Protein AF-A0A7X9KJT6-F1 (afdb_monomer_lite)

Foldseek 3Di:
DDDDQQCLQCCQCPVDVDDDYALLSLLLNQLPRHPPPDHSVSDADDDDPQLRAADDDDDDDDDPPHPCSVVSVVVVVQCLDPVNVVVVCLNRVDQDPHPCGALCNCCVVVSAPPRSSVSGDGPRSVVNHDYDDDDPPVVVVVVVVVVVVVNVPD

Sequence (154 aa):
MKVNIEAYKDIPEGTTTVAQTWSADLIAGAAGYLPEGVTDEVLGFWHPPAGSYVVTNDSMGVLSDAQSPVLAHLYLNFLLDNEVAEKNFSWVGYLPAIAKLDADYVIGAGYVPEHLRNCVPTNDEIAQALYLRPLGATGDAQYETAWAKFTAGG

Structure (mmCIF, N/CA/C/O backbone):
data_AF-A0A7X9KJT6-F1
#
_entry.id   AF-A0A7X9KJT6-F1
#
loop_
_atom_site.group_PDB
_atom_site.id
_atom_site.type_symbol
_atom_site.label_atom_id
_atom_site.label_alt_id
_atom_site.label_comp_id
_atom_site.label_asym_id
_atom_site.label_entity_id
_atom_site.label_seq_id
_atom_site.pdbx_PDB_ins_code
_atom_site.Cartn_x
_atom_site.Cartn_y
_atom_site.Cartn_z
_atom_site.occupancy
_atom_site.B_iso_or_equiv
_atom_site.auth_seq_id
_atom_site.auth_comp_id
_atom_site.auth_asym_id
_atom_site.auth_atom_id
_atom_site.pdbx_PDB_model_num
ATOM 1 N N . MET A 1 1 ? -13.192 20.209 -2.322 1.00 81.69 1 MET A N 1
ATOM 2 C CA . MET A 1 1 ? -12.618 18.869 -2.086 1.00 81.69 1 MET A CA 1
ATOM 3 C C . MET A 1 1 ? -11.133 19.067 -1.847 1.00 81.69 1 MET A C 1
ATOM 5 O O . MET A 1 1 ? -10.520 19.757 -2.651 1.00 81.69 1 MET A O 1
ATOM 9 N N . LYS A 1 2 ? -10.585 18.596 -0.723 1.00 87.44 2 LYS A N 1
ATOM 10 C CA . LYS A 1 2 ? -9.139 18.667 -0.464 1.00 87.44 2 LYS A CA 1
ATOM 11 C C . LYS A 1 2 ? -8.471 17.529 -1.239 1.00 87.44 2 LYS A C 1
ATOM 13 O O . LYS A 1 2 ? -9.009 16.428 -1.248 1.00 87.44 2 LYS A O 1
ATOM 18 N N . VAL A 1 3 ? -7.350 17.809 -1.896 1.00 92.00 3 VAL A N 1
ATOM 19 C CA . VAL A 1 3 ? -6.547 16.808 -2.610 1.00 92.00 3 VAL A CA 1
ATOM 20 C C . VAL A 1 3 ? -5.206 16.716 -1.896 1.00 92.00 3 VAL A C 1
ATOM 22 O O . VAL A 1 3 ? -4.466 17.697 -1.851 1.00 92.00 3 VAL A O 1
ATOM 25 N N . ASN A 1 4 ? -4.934 15.574 -1.277 1.00 92.88 4 ASN A N 1
ATOM 26 C CA . ASN A 1 4 ? -3.687 15.263 -0.585 1.00 92.88 4 ASN A CA 1
ATOM 27 C C . ASN A 1 4 ? -3.517 13.737 -0.486 1.00 92.88 4 ASN A C 1
ATOM 29 O O . ASN A 1 4 ? -4.354 12.988 -0.983 1.00 92.88 4 ASN A O 1
ATOM 33 N N . ILE A 1 5 ? -2.431 13.303 0.152 1.00 93.38 5 ILE A N 1
ATOM 34 C CA . ILE A 1 5 ? -2.071 11.889 0.351 1.00 93.38 5 ILE A CA 1
ATOM 35 C C . ILE A 1 5 ? -2.016 11.514 1.840 1.00 93.38 5 ILE A C 1
ATOM 37 O O . ILE A 1 5 ? -1.364 10.560 2.236 1.00 93.38 5 ILE A O 1
ATOM 41 N N . GLU A 1 6 ? -2.662 12.312 2.687 1.00 95.69 6 GLU A N 1
ATOM 42 C CA . GLU A 1 6 ? -2.498 12.263 4.145 1.00 95.69 6 GLU A CA 1
ATOM 43 C C . GLU A 1 6 ? -3.612 11.459 4.826 1.00 95.69 6 GLU A C 1
ATOM 45 O O . GLU A 1 6 ? -3.848 11.629 6.016 1.00 95.69 6 GLU A O 1
ATOM 50 N N . ALA A 1 7 ? -4.360 10.625 4.095 1.00 95.94 7 ALA A N 1
ATOM 51 C CA . ALA A 1 7 ? -5.533 9.946 4.647 1.00 95.94 7 ALA A CA 1
ATOM 52 C C . ALA A 1 7 ? -5.178 9.010 5.816 1.00 95.94 7 ALA A C 1
ATOM 54 O O . ALA A 1 7 ? -5.955 8.934 6.769 1.00 95.94 7 ALA A O 1
ATOM 55 N N . TYR A 1 8 ? -3.987 8.399 5.792 1.00 95.19 8 TYR A N 1
ATOM 56 C CA . TYR A 1 8 ? -3.440 7.584 6.885 1.00 95.19 8 TYR A CA 1
ATOM 57 C C . TYR A 1 8 ? -3.389 8.296 8.245 1.00 95.19 8 TYR A C 1
ATOM 59 O O . TYR A 1 8 ? -3.396 7.628 9.274 1.00 95.19 8 TYR A O 1
ATOM 67 N N . LYS A 1 9 ? -3.350 9.637 8.266 1.00 95.69 9 LYS A N 1
ATOM 68 C CA . LYS A 1 9 ? -3.389 10.448 9.493 1.00 95.69 9 LYS A CA 1
ATOM 69 C C . LYS A 1 9 ? -4.629 11.335 9.587 1.00 95.69 9 LYS A C 1
ATOM 71 O O . LYS A 1 9 ? -5.238 11.423 10.644 1.00 95.69 9 LYS A O 1
ATOM 76 N N . ASP A 1 10 ? -5.063 11.940 8.480 1.00 97.06 10 ASP A N 1
ATOM 77 C CA . ASP A 1 10 ? -6.170 12.895 8.463 1.00 97.06 10 ASP A CA 1
ATOM 78 C C . ASP A 1 10 ? -7.500 12.197 8.826 1.00 97.06 10 ASP A C 1
ATOM 80 O O . ASP A 1 10 ? -8.345 12.828 9.469 1.00 97.06 10 ASP A O 1
ATOM 84 N N . ILE A 1 11 ? -7.689 10.917 8.451 1.00 97.25 11 ILE A N 1
ATOM 85 C CA . ILE A 1 11 ? -8.865 10.127 8.860 1.00 97.25 11 ILE A CA 1
ATOM 86 C C . ILE A 1 11 ? -8.799 9.761 10.353 1.00 97.25 11 ILE A C 1
ATOM 88 O O . ILE A 1 11 ? -9.727 10.143 11.071 1.00 97.25 11 ILE A O 1
ATOM 92 N N . PRO A 1 12 ? -7.742 9.096 10.867 1.00 97.00 12 PRO A N 1
ATOM 93 C CA . PRO A 1 12 ? -7.645 8.770 12.295 1.00 97.00 12 PRO A CA 1
ATOM 94 C C . PRO A 1 12 ? -7.697 9.977 13.236 1.00 97.00 12 PRO A C 1
ATOM 96 O O . PRO A 1 12 ? -8.335 9.910 14.284 1.00 97.00 12 PRO A O 1
ATOM 99 N N . GLU A 1 13 ? -7.097 11.106 12.852 1.00 96.50 13 GLU A N 1
ATOM 100 C CA . GLU A 1 13 ? -7.135 12.356 13.627 1.00 96.50 13 GLU A CA 1
ATOM 101 C C . GLU A 1 13 ? -8.516 13.043 13.583 1.00 96.50 13 GLU A C 1
ATOM 103 O O . GLU A 1 13 ? -8.742 14.044 14.265 1.00 96.50 13 GLU A O 1
ATOM 108 N N . GLY A 1 14 ? -9.450 12.543 12.765 1.00 95.06 14 GLY A N 1
ATOM 109 C CA . GLY A 1 14 ? -10.805 13.077 12.634 1.00 95.06 14 GLY A CA 1
ATOM 110 C C . GLY A 1 14 ? -10.899 14.378 11.831 1.00 95.06 14 GLY A C 1
ATOM 111 O O . GLY A 1 14 ? -11.942 15.033 11.838 1.00 95.06 14 GLY A O 1
ATOM 112 N N . THR A 1 15 ? -9.838 14.768 11.118 1.00 95.50 15 THR A N 1
ATOM 113 C CA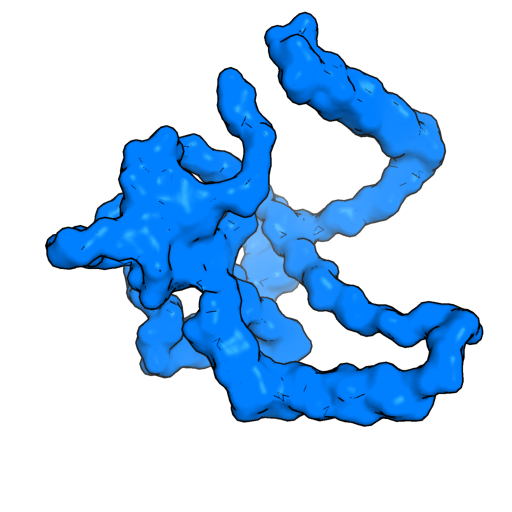 . THR A 1 15 ? -9.849 15.963 10.252 1.00 95.50 15 THR A CA 1
ATOM 114 C C . THR A 1 15 ? -10.472 15.690 8.879 1.00 95.50 15 THR A C 1
ATOM 116 O O . THR A 1 15 ? -10.879 16.627 8.189 1.00 95.50 15 THR A O 1
ATOM 119 N N . THR A 1 16 ? -10.589 14.414 8.496 1.00 96.12 16 THR A N 1
ATOM 120 C CA . THR A 1 16 ? -11.269 13.930 7.289 1.00 96.12 16 THR A CA 1
ATOM 121 C C . THR A 1 16 ? -12.189 12.761 7.637 1.00 96.12 16 THR A C 1
ATOM 123 O O . THR A 1 16 ? -11.756 11.783 8.226 1.00 96.12 16 THR A O 1
ATOM 126 N N . THR A 1 17 ? -13.466 12.825 7.253 1.00 95.44 17 THR A N 1
ATOM 127 C CA . THR A 1 17 ? -14.427 11.735 7.528 1.00 95.44 17 THR A CA 1
ATOM 128 C C . THR A 1 17 ? -14.386 10.624 6.476 1.00 95.44 17 THR A C 1
ATOM 130 O O . THR A 1 17 ? -14.628 9.467 6.795 1.00 95.44 17 THR A O 1
ATOM 133 N N . VAL A 1 18 ? -14.118 10.968 5.212 1.00 96.06 18 VAL A N 1
ATOM 134 C CA . VAL A 1 18 ? -14.077 10.031 4.077 1.00 96.06 18 VAL A CA 1
ATOM 135 C C . VAL A 1 18 ? -13.006 10.498 3.096 1.00 96.06 18 VAL A C 1
ATOM 137 O O . VAL A 1 18 ? -12.970 11.681 2.751 1.00 96.06 18 VAL A O 1
ATOM 140 N N . ALA A 1 19 ? -12.180 9.573 2.608 1.00 96.38 19 ALA A N 1
ATOM 141 C CA . ALA A 1 19 ? -11.232 9.816 1.525 1.00 96.38 19 ALA A CA 1
ATOM 142 C C . ALA A 1 19 ? -11.233 8.651 0.528 1.00 96.38 19 ALA A C 1
ATOM 144 O O . ALA A 1 19 ? -11.518 7.511 0.891 1.00 96.38 19 ALA A O 1
ATOM 145 N N . GLN A 1 20 ? -10.871 8.938 -0.722 1.00 95.12 20 GLN A N 1
ATOM 146 C CA . GLN A 1 20 ? -10.331 7.910 -1.604 1.00 95.12 20 GLN A CA 1
ATOM 147 C C . GLN A 1 20 ? -8.847 7.787 -1.259 1.00 95.12 20 GLN A C 1
ATOM 149 O O . GLN A 1 20 ? -8.124 8.775 -1.345 1.00 95.12 20 GLN A O 1
ATOM 154 N N . THR A 1 21 ? -8.424 6.609 -0.806 1.00 95.69 21 THR A N 1
ATOM 155 C CA . THR A 1 21 ? -7.034 6.364 -0.416 1.00 95.69 21 THR A CA 1
ATOM 156 C C . THR A 1 21 ? -6.621 4.913 -0.670 1.00 95.69 21 THR A C 1
ATOM 158 O O . THR A 1 21 ? -7.447 4.085 -1.069 1.00 95.69 21 THR A O 1
ATOM 161 N N . TRP A 1 22 ? -5.339 4.615 -0.477 1.00 96.12 22 TRP A N 1
ATOM 162 C CA . TRP A 1 22 ? -4.787 3.271 -0.521 1.00 96.12 22 TRP A CA 1
ATOM 163 C C . TRP A 1 22 ? -5.104 2.493 0.751 1.00 96.12 22 TRP A C 1
ATOM 165 O O . TRP A 1 22 ? -5.242 3.039 1.840 1.00 96.12 22 TRP A O 1
ATOM 175 N N . SER A 1 23 ? -5.257 1.186 0.593 1.00 95.25 23 SER A N 1
ATOM 176 C CA . SER A 1 23 ? -5.900 0.336 1.588 1.00 95.25 23 SER A CA 1
ATOM 177 C C . SER A 1 23 ? -5.154 0.266 2.923 1.00 95.25 23 SER A C 1
ATOM 179 O O . SER A 1 23 ? -5.782 0.269 3.982 1.00 95.25 23 SER A O 1
ATOM 181 N N . ALA A 1 24 ? -3.822 0.280 2.884 1.00 95.62 24 ALA A N 1
ATOM 182 C CA . ALA A 1 24 ? -2.972 0.201 4.066 1.00 95.62 24 ALA A CA 1
ATOM 183 C C . ALA A 1 24 ? -2.937 1.482 4.915 1.00 95.62 24 ALA A C 1
ATOM 185 O O . ALA A 1 24 ? -2.524 1.419 6.072 1.00 95.62 24 ALA A O 1
ATOM 186 N N . ASP A 1 25 ? -3.442 2.613 4.412 1.00 96.62 25 ASP A N 1
ATOM 187 C CA . ASP A 1 25 ? -3.533 3.853 5.189 1.00 96.62 25 ASP A CA 1
ATOM 188 C C . ASP A 1 25 ? -4.342 3.668 6.476 1.00 96.62 25 ASP A C 1
ATOM 190 O O . ASP A 1 25 ? -3.999 4.232 7.511 1.00 96.62 25 ASP A O 1
ATOM 194 N N . LEU A 1 26 ? -5.398 2.850 6.438 1.00 97.25 26 LEU A N 1
ATOM 195 C CA . LEU A 1 26 ? -6.230 2.589 7.613 1.00 97.25 26 LEU A CA 1
ATOM 196 C C . LEU A 1 26 ? -5.564 1.599 8.577 1.00 97.25 26 LEU A C 1
ATOM 198 O O . LEU A 1 26 ? -5.793 1.695 9.779 1.00 97.25 26 LEU A O 1
ATOM 202 N N . ILE A 1 27 ? -4.696 0.709 8.081 1.00 97.31 27 ILE A N 1
ATOM 203 C CA . ILE A 1 27 ? -3.876 -0.175 8.927 1.00 97.31 27 ILE A CA 1
ATOM 204 C C . ILE A 1 27 ? -2.838 0.664 9.680 1.00 97.31 27 ILE A C 1
ATOM 206 O O . ILE A 1 27 ? -2.743 0.579 10.903 1.00 97.31 27 ILE A O 1
ATOM 210 N N . ALA A 1 28 ? -2.105 1.526 8.969 1.00 95.31 28 ALA A N 1
ATOM 211 C CA . ALA A 1 28 ? -1.165 2.463 9.583 1.00 95.31 28 ALA A CA 1
ATOM 212 C C . ALA A 1 28 ? -1.880 3.409 10.563 1.00 95.31 28 ALA A C 1
ATOM 214 O O . ALA A 1 28 ? -1.398 3.646 11.671 1.00 95.31 28 ALA A O 1
ATOM 215 N N . GLY A 1 29 ? -3.063 3.893 10.177 1.00 95.69 29 GLY A N 1
A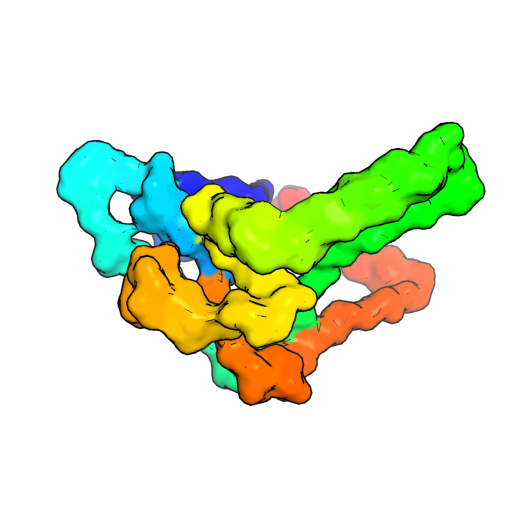TOM 216 C CA . GLY A 1 29 ? -3.926 4.729 11.000 1.00 95.69 29 GLY A CA 1
ATOM 217 C C . GLY A 1 29 ? -4.290 4.091 12.339 1.00 95.69 29 GLY A C 1
ATOM 218 O O . GLY A 1 29 ? -4.066 4.701 13.388 1.00 95.69 29 GLY A O 1
ATOM 219 N N . ALA A 1 30 ? -4.783 2.849 12.300 1.00 95.62 30 ALA A N 1
ATOM 220 C CA . ALA A 1 30 ? -5.107 2.051 13.482 1.00 95.62 30 ALA A CA 1
ATOM 221 C C . ALA A 1 30 ? -3.884 1.806 14.379 1.00 95.62 30 ALA A C 1
ATOM 223 O O . ALA A 1 30 ? -3.996 1.833 15.603 1.00 95.62 30 ALA A O 1
ATOM 224 N N . ALA A 1 31 ? -2.709 1.604 13.777 1.00 92.81 31 ALA A N 1
ATOM 225 C CA . ALA A 1 31 ? -1.483 1.290 14.500 1.00 92.81 31 ALA A CA 1
ATOM 226 C C . ALA A 1 31 ? -0.827 2.498 15.196 1.00 92.81 31 ALA A C 1
ATOM 228 O O . ALA A 1 31 ? -0.047 2.291 16.128 1.00 92.81 31 ALA A O 1
ATOM 229 N N . GLY A 1 32 ? -1.088 3.743 14.764 1.00 92.19 32 GLY A N 1
ATOM 230 C CA . GLY A 1 32 ? -0.281 4.865 15.265 1.00 92.19 32 GLY A CA 1
ATOM 231 C C . GLY A 1 32 ? -0.802 6.294 15.134 1.00 92.19 32 GLY A C 1
ATOM 232 O O . GLY A 1 32 ? -0.104 7.192 15.604 1.00 92.19 32 GLY A O 1
ATOM 233 N N . TYR A 1 33 ? -1.975 6.545 14.541 1.00 95.81 33 TYR A N 1
ATOM 234 C CA . TYR A 1 33 ? -2.452 7.922 14.299 1.00 95.81 33 TYR A CA 1
ATOM 235 C C . TYR A 1 33 ? -3.753 8.284 15.024 1.00 95.81 33 TYR A C 1
ATOM 237 O O . TYR A 1 33 ? -4.222 9.417 14.920 1.00 95.81 33 TYR A O 1
ATOM 245 N N . LEU A 1 34 ? -4.339 7.352 15.776 1.00 96.88 34 LEU A N 1
ATOM 246 C CA . LEU A 1 34 ? -5.529 7.629 16.576 1.00 96.88 34 LEU A CA 1
ATOM 247 C C . LEU A 1 34 ? -5.191 8.480 17.814 1.00 96.88 34 LEU A C 1
ATOM 249 O O . LEU A 1 34 ? -4.146 8.276 18.440 1.00 96.88 34 LEU A O 1
ATOM 253 N N . PRO A 1 35 ? -6.077 9.413 18.213 1.00 96.12 35 PRO A N 1
ATOM 254 C CA . PRO A 1 35 ? -5.947 10.119 19.480 1.00 96.12 35 PRO A CA 1
ATOM 255 C C . PRO A 1 35 ? -5.924 9.161 20.676 1.00 96.12 35 PRO A C 1
ATOM 257 O O . PRO A 1 35 ? -6.527 8.087 20.654 1.00 96.12 35 PRO A O 1
ATOM 260 N N . GLU A 1 36 ? -5.278 9.584 21.763 1.00 95.00 36 GLU A N 1
ATOM 261 C CA . GLU A 1 36 ? -5.224 8.802 22.999 1.00 95.00 36 GLU A CA 1
ATOM 262 C C . GLU A 1 36 ? -6.635 8.435 23.495 1.00 95.00 36 GLU A C 1
ATOM 264 O O . GLU A 1 36 ? -7.515 9.288 23.621 1.00 95.00 36 GLU A O 1
ATOM 269 N N . GLY A 1 37 ? -6.847 7.147 23.780 1.00 95.38 37 GLY A N 1
ATOM 270 C CA . GLY A 1 37 ? -8.121 6.620 24.278 1.00 95.38 37 GLY A CA 1
ATOM 271 C C . GLY A 1 37 ? -9.176 6.327 23.206 1.00 95.38 37 GLY A C 1
ATOM 272 O O . GLY A 1 37 ? -10.258 5.862 23.561 1.00 95.38 37 GLY A O 1
ATOM 273 N N . VAL A 1 38 ? -8.884 6.557 21.922 1.00 96.94 38 VAL A N 1
ATOM 274 C CA . VAL A 1 38 ? -9.763 6.175 20.807 1.00 96.94 38 VAL A CA 1
ATOM 275 C C . VAL A 1 38 ? -9.373 4.789 20.297 1.00 96.94 38 VAL A C 1
ATOM 277 O O . VAL A 1 38 ? -8.198 4.516 20.063 1.00 96.94 38 VAL A O 1
ATOM 280 N N . THR A 1 39 ? -10.358 3.904 20.143 1.00 96.31 39 THR A N 1
ATOM 281 C CA . THR A 1 39 ? -10.158 2.565 19.573 1.00 96.31 39 THR A CA 1
ATOM 282 C C . THR A 1 39 ? -10.171 2.612 18.048 1.00 96.31 39 THR A C 1
ATOM 284 O O . THR A 1 39 ? -10.768 3.503 17.447 1.00 96.31 39 THR A O 1
ATOM 287 N N . ASP A 1 40 ? -9.531 1.636 17.411 1.00 96.38 40 ASP A N 1
ATOM 288 C CA . ASP A 1 40 ? -9.479 1.487 15.954 1.00 96.38 40 ASP A CA 1
ATOM 289 C C . ASP A 1 40 ? -10.819 1.106 15.316 1.00 96.38 40 ASP A C 1
ATOM 291 O O . ASP A 1 40 ? -11.012 1.374 14.137 1.00 96.38 40 ASP A O 1
ATOM 295 N N . GLU A 1 41 ? -11.787 0.617 16.096 1.00 97.00 41 GLU A N 1
ATOM 296 C CA . GLU A 1 41 ? -13.154 0.288 15.649 1.00 97.00 41 GLU A CA 1
ATOM 297 C C . GLU A 1 41 ? -13.906 1.448 14.965 1.00 97.00 41 GLU A C 1
ATOM 299 O O . GLU A 1 41 ? -14.934 1.235 14.320 1.00 97.00 41 GLU A O 1
ATOM 304 N N . VAL A 1 42 ? -13.425 2.686 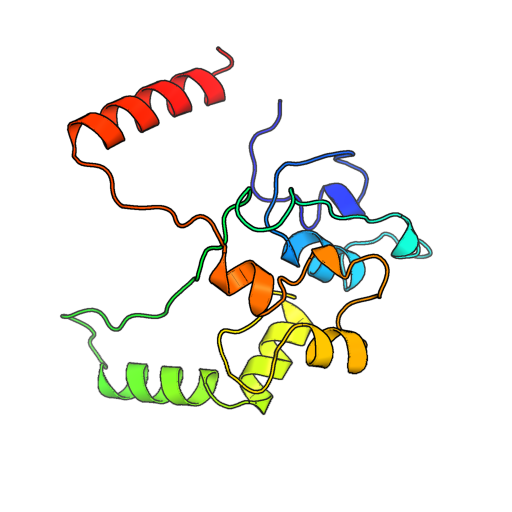15.110 1.00 96.69 42 VAL A N 1
ATOM 305 C CA . VAL A 1 42 ? -13.966 3.862 14.408 1.00 96.69 42 VAL A CA 1
ATOM 306 C C . VAL A 1 42 ? -13.517 3.947 12.944 1.00 96.69 42 VAL A C 1
ATOM 308 O O . VAL A 1 42 ? -14.065 4.745 12.180 1.00 96.69 42 VAL A O 1
ATOM 311 N N . LEU A 1 43 ? -12.514 3.160 12.554 1.00 97.69 43 LEU A N 1
ATOM 312 C CA . LEU A 1 43 ? -11.956 3.105 11.212 1.00 97.69 43 LEU A CA 1
ATOM 313 C C . LEU A 1 43 ? -12.633 2.012 10.387 1.00 97.69 43 LEU A C 1
ATOM 315 O O . LEU A 1 43 ? -13.076 0.979 10.883 1.00 97.69 43 LEU A O 1
ATOM 319 N N . GLY A 1 44 ? -12.691 2.237 9.080 1.00 97.31 44 GLY A N 1
ATOM 320 C CA . GLY A 1 44 ? -13.233 1.269 8.142 1.00 97.31 44 GLY A CA 1
ATOM 321 C C . GLY A 1 44 ? -12.667 1.482 6.752 1.00 97.31 44 GLY A C 1
ATOM 322 O O . GLY A 1 44 ? -12.327 2.600 6.364 1.00 97.31 44 GLY A O 1
ATOM 323 N N . PHE A 1 45 ? -12.597 0.396 5.991 1.00 97.44 45 PHE A N 1
ATOM 324 C CA . PHE A 1 45 ? -12.195 0.430 4.596 1.00 97.44 45 PHE A CA 1
ATOM 325 C C . PHE A 1 45 ? -13.163 -0.380 3.744 1.00 97.44 45 PHE A C 1
ATOM 327 O O . PHE A 1 45 ? -13.616 -1.469 4.111 1.00 97.44 45 PHE A O 1
ATOM 334 N N . TRP A 1 46 ? -13.478 0.170 2.580 1.00 96.94 46 TRP A N 1
ATOM 335 C CA . TRP A 1 46 ? -14.330 -0.472 1.599 1.00 96.94 46 TRP A CA 1
ATOM 336 C C . TRP A 1 46 ? -13.666 -0.392 0.233 1.00 96.94 46 TRP A C 1
ATOM 338 O O . TRP A 1 46 ? -13.237 0.681 -0.193 1.00 96.94 46 TRP A O 1
ATOM 348 N N . HIS A 1 47 ? -13.645 -1.519 -0.469 1.00 96.12 47 HIS A N 1
ATOM 349 C CA . HIS A 1 47 ? -13.369 -1.575 -1.894 1.00 96.12 47 HIS A CA 1
ATOM 350 C C . HIS A 1 47 ? -14.549 -2.239 -2.623 1.00 96.12 47 HIS A C 1
ATOM 352 O O . HIS A 1 47 ? -15.299 -3.019 -2.027 1.00 96.12 47 HIS A O 1
ATOM 358 N N . PRO A 1 48 ? -14.733 -1.944 -3.921 1.00 95.81 48 PRO A N 1
ATOM 359 C CA . PRO A 1 48 ? -15.643 -2.689 -4.783 1.00 95.81 48 PRO A CA 1
ATOM 360 C C . PRO A 1 48 ? -15.359 -4.204 -4.788 1.00 95.81 48 PRO A C 1
ATOM 362 O O . PRO A 1 48 ? -14.250 -4.619 -4.450 1.00 95.81 48 PRO A O 1
ATOM 365 N N . PRO A 1 49 ? -16.308 -5.043 -5.246 1.00 95.12 49 PRO A N 1
ATOM 366 C CA . PRO A 1 49 ? -16.068 -6.474 -5.438 1.00 95.12 49 PRO A CA 1
ATOM 367 C C . PRO A 1 49 ? -14.846 -6.769 -6.325 1.00 95.12 49 PRO A C 1
ATOM 369 O O . PRO A 1 49 ? -14.465 -5.942 -7.162 1.00 95.12 49 PRO A O 1
ATOM 372 N N . ALA A 1 50 ? -14.275 -7.971 -6.187 1.00 94.69 50 ALA A N 1
ATOM 373 C CA . ALA A 1 50 ? -13.187 -8.469 -7.035 1.00 94.69 50 ALA A CA 1
ATOM 374 C C . ALA A 1 50 ? -13.446 -8.184 -8.529 1.00 94.69 50 ALA A C 1
ATOM 376 O O . ALA A 1 50 ? -14.575 -8.293 -9.014 1.00 94.69 50 ALA A O 1
ATOM 377 N N . GLY A 1 51 ? -12.412 -7.756 -9.257 1.00 95.94 51 GLY A N 1
ATOM 378 C CA . GLY A 1 51 ? -12.548 -7.334 -10.658 1.00 95.94 51 GLY A CA 1
ATOM 379 C C . GLY A 1 51 ? -13.055 -5.913 -10.884 1.00 95.94 51 GLY A C 1
ATOM 380 O O . GLY A 1 51 ? -13.085 -5.463 -12.026 1.00 95.94 51 GLY A O 1
ATOM 381 N N . SER A 1 52 ? -13.422 -5.184 -9.826 1.00 96.62 52 SER A N 1
ATOM 382 C CA . SER A 1 52 ? -13.961 -3.819 -9.934 1.00 96.62 52 SER A CA 1
ATOM 383 C C . SER A 1 52 ? -13.110 -2.756 -9.239 1.00 96.62 52 SER A C 1
ATOM 385 O O . SER A 1 52 ? -13.535 -1.607 -9.131 1.00 96.62 52 SER A O 1
ATOM 387 N N . TYR A 1 53 ? -11.916 -3.109 -8.765 1.00 95.81 53 TYR A N 1
ATOM 388 C CA . TYR A 1 53 ? -11.002 -2.174 -8.119 1.00 95.81 53 TYR A CA 1
ATOM 389 C C . TYR A 1 53 ? -9.558 -2.411 -8.544 1.00 95.81 53 TYR A C 1
ATOM 391 O O . TYR A 1 53 ? -9.209 -3.462 -9.088 1.00 95.81 53 TYR A O 1
ATOM 399 N N . VAL A 1 54 ? -8.739 -1.382 -8.339 1.00 96.00 54 VAL A N 1
ATOM 400 C CA . VAL A 1 54 ? -7.338 -1.379 -8.746 1.00 96.00 54 VAL A CA 1
ATOM 401 C C . VAL A 1 54 ? -6.477 -2.012 -7.662 1.00 96.00 54 VAL A C 1
ATOM 403 O O . VAL A 1 54 ? -6.571 -1.623 -6.500 1.00 96.00 54 VAL A O 1
ATOM 406 N N . VAL A 1 55 ? -5.597 -2.925 -8.067 1.00 94.38 55 VAL A N 1
ATOM 407 C CA . VAL A 1 55 ? -4.440 -3.342 -7.267 1.00 94.38 55 VAL A CA 1
ATOM 408 C C . VAL A 1 55 ? -3.190 -2.827 -7.964 1.00 94.38 55 VAL A C 1
ATOM 410 O O . VAL A 1 55 ? -3.027 -2.972 -9.177 1.00 94.38 55 VAL A O 1
ATOM 413 N N . THR A 1 56 ? -2.308 -2.198 -7.197 1.00 92.25 56 THR A N 1
ATOM 414 C CA . THR A 1 56 ? -1.006 -1.731 -7.677 1.00 92.25 56 THR A CA 1
ATOM 415 C C . THR A 1 56 ? 0.099 -2.466 -6.935 1.00 92.25 56 THR A C 1
ATOM 417 O O . THR A 1 56 ? -0.135 -3.089 -5.902 1.00 92.25 56 THR A O 1
ATOM 420 N N . ASN A 1 57 ? 1.305 -2.413 -7.488 1.00 91.62 57 ASN A N 1
ATOM 421 C CA . ASN A 1 57 ? 2.495 -2.893 -6.812 1.00 91.62 57 ASN A CA 1
ATOM 422 C C . ASN A 1 57 ? 3.588 -1.839 -6.939 1.00 91.62 57 ASN A C 1
ATOM 424 O O . ASN A 1 57 ? 3.921 -1.431 -8.054 1.00 91.62 57 ASN A O 1
ATOM 428 N N . ASP A 1 58 ? 4.172 -1.473 -5.808 1.00 93.38 58 ASP A N 1
ATOM 429 C CA . ASP A 1 58 ? 5.385 -0.676 -5.775 1.00 93.38 58 ASP A CA 1
ATOM 430 C C . ASP A 1 58 ? 6.579 -1.621 -5.860 1.00 93.38 58 ASP A C 1
ATOM 432 O O . ASP A 1 58 ? 6.756 -2.531 -5.053 1.00 93.38 58 ASP A O 1
ATOM 436 N N . SER A 1 59 ? 7.398 -1.443 -6.893 1.00 93.75 59 SER A N 1
ATOM 437 C CA . SER A 1 59 ? 8.536 -2.319 -7.168 1.00 93.75 59 SER A CA 1
ATOM 438 C C . SER A 1 59 ? 9.843 -1.555 -7.093 1.00 93.75 59 SER A C 1
ATOM 440 O O . SER A 1 59 ? 9.965 -0.432 -7.579 1.00 93.75 59 SER A O 1
ATOM 442 N N . MET A 1 60 ? 10.853 -2.202 -6.525 1.00 95.00 60 MET A N 1
ATOM 443 C CA . MET A 1 60 ? 12.202 -1.661 -6.499 1.00 95.00 60 MET A CA 1
ATOM 444 C C . MET A 1 60 ? 12.940 -2.012 -7.793 1.00 95.00 60 MET A C 1
ATOM 446 O O . MET A 1 60 ? 12.925 -3.159 -8.237 1.00 95.00 60 MET A O 1
ATOM 450 N N . GLY A 1 61 ? 13.618 -1.025 -8.377 1.00 95.25 61 GLY A N 1
ATOM 451 C CA . GLY A 1 61 ? 14.459 -1.190 -9.562 1.00 95.25 61 GLY A CA 1
ATOM 452 C C . GLY A 1 61 ? 15.878 -0.679 -9.322 1.00 95.25 61 GLY A C 1
ATOM 453 O O . GLY A 1 61 ? 16.090 0.259 -8.555 1.00 95.25 61 GLY A O 1
ATOM 454 N N . VAL A 1 62 ? 16.857 -1.284 -9.997 1.00 97.75 62 VAL A N 1
ATOM 455 C CA . VAL A 1 62 ? 18.241 -0.789 -10.027 1.00 97.75 62 VAL A CA 1
ATOM 456 C C . VAL A 1 62 ? 18.428 0.032 -11.299 1.00 97.75 62 VAL A C 1
ATOM 458 O O . VAL A 1 62 ? 18.237 -0.481 -12.400 1.00 97.75 62 VAL A O 1
ATOM 461 N N . LEU A 1 63 ? 18.787 1.309 -11.149 1.00 97.31 63 LEU A N 1
ATOM 462 C CA . LEU A 1 63 ? 19.016 2.208 -12.282 1.00 97.31 63 LEU A CA 1
ATOM 463 C C . LEU A 1 63 ? 20.213 1.746 -13.125 1.00 97.31 63 LEU A C 1
ATOM 465 O O . LEU A 1 63 ? 21.191 1.214 -12.595 1.00 97.31 63 LEU A O 1
ATOM 469 N N . SER A 1 64 ? 20.157 1.986 -14.439 1.00 97.50 64 SER A N 1
ATOM 470 C CA . SER A 1 64 ? 21.204 1.570 -15.387 1.00 97.50 64 SER A CA 1
ATOM 471 C C . SER A 1 64 ? 22.569 2.214 -15.130 1.00 97.50 64 SER A C 1
ATOM 473 O O . SER A 1 64 ? 23.587 1.691 -15.570 1.00 97.50 64 SER A O 1
ATOM 475 N N . ASP A 1 65 ? 22.590 3.347 -14.433 1.00 97.94 65 ASP A N 1
ATOM 476 C CA . ASP A 1 65 ? 23.768 4.137 -14.076 1.00 97.94 65 ASP A CA 1
ATOM 477 C C . ASP A 1 65 ? 24.050 4.132 -12.561 1.00 97.94 65 ASP A C 1
ATOM 479 O O . ASP A 1 65 ? 24.804 4.969 -12.060 1.00 97.94 65 ASP A O 1
ATOM 483 N N . ALA A 1 66 ? 23.468 3.184 -11.814 1.00 97.94 66 ALA A N 1
ATOM 484 C CA . ALA A 1 66 ? 23.705 3.057 -10.381 1.00 97.94 66 ALA A CA 1
ATOM 485 C C . ALA A 1 66 ? 25.210 2.929 -10.083 1.00 97.94 66 ALA A C 1
ATOM 487 O O . ALA A 1 66 ? 25.886 2.050 -10.612 1.00 97.94 66 ALA A O 1
ATOM 488 N N . GLN A 1 67 ? 25.729 3.772 -9.184 1.00 98.44 67 GLN A N 1
ATOM 489 C CA . GLN A 1 67 ? 27.156 3.769 -8.818 1.00 98.44 67 GLN A CA 1
ATOM 490 C C . GLN A 1 67 ? 27.583 2.483 -8.093 1.00 98.44 67 GLN A C 1
ATOM 492 O O . GLN A 1 67 ? 28.736 2.067 -8.180 1.00 98.44 67 GLN A O 1
ATOM 497 N N . SER A 1 68 ? 26.639 1.844 -7.395 1.00 98.12 68 SER A N 1
ATOM 498 C CA . SER A 1 68 ? 26.866 0.640 -6.591 1.00 98.12 68 SER A CA 1
ATOM 499 C C . SER A 1 68 ? 25.791 -0.417 -6.879 1.00 98.12 68 SER A C 1
ATOM 501 O O . SER A 1 68 ? 24.987 -0.733 -5.999 1.00 98.12 68 SER A O 1
ATOM 503 N N . PRO A 1 69 ? 25.744 -0.990 -8.097 1.00 97.75 69 PRO A N 1
ATOM 504 C CA . PRO A 1 69 ? 24.663 -1.888 -8.501 1.00 97.75 69 PRO A CA 1
ATOM 505 C C . PRO A 1 69 ? 24.669 -3.186 -7.686 1.00 97.75 69 PRO A C 1
ATOM 507 O O . PRO A 1 69 ? 23.609 -3.709 -7.360 1.00 97.75 69 PRO A O 1
ATOM 510 N N . VAL A 1 70 ? 25.844 -3.682 -7.282 1.00 98.25 70 VAL A N 1
ATOM 511 C CA . VAL A 1 70 ? 25.957 -4.867 -6.414 1.00 98.25 70 VAL A CA 1
ATOM 512 C C . VAL A 1 70 ? 25.345 -4.601 -5.037 1.00 98.25 70 VAL A C 1
ATOM 514 O O . VAL A 1 70 ? 24.577 -5.421 -4.546 1.00 98.25 70 VAL A O 1
ATOM 517 N N . LEU A 1 71 ? 25.627 -3.442 -4.430 1.00 98.44 71 LEU A N 1
ATOM 518 C CA . LEU A 1 71 ? 25.049 -3.079 -3.132 1.00 98.44 71 LEU A CA 1
ATOM 519 C C . LEU A 1 71 ? 23.527 -2.926 -3.220 1.00 98.44 71 LEU A C 1
ATOM 521 O O . LEU A 1 71 ? 22.828 -3.373 -2.317 1.00 98.44 71 LEU A O 1
ATOM 525 N N . ALA A 1 72 ? 23.019 -2.355 -4.316 1.00 98.44 72 ALA A N 1
ATOM 526 C CA . ALA A 1 72 ? 21.582 -2.274 -4.551 1.00 98.44 72 ALA A CA 1
ATOM 527 C C . ALA A 1 72 ? 20.943 -3.673 -4.545 1.00 98.44 72 ALA A C 1
ATOM 529 O O . ALA A 1 72 ? 19.981 -3.889 -3.819 1.00 98.44 72 ALA A O 1
ATOM 530 N N . HIS A 1 73 ? 21.527 -4.653 -5.244 1.00 98.12 73 HIS A N 1
ATOM 531 C CA . HIS A 1 73 ? 21.026 -6.034 -5.222 1.00 98.12 73 HIS A CA 1
ATOM 532 C C . HIS A 1 73 ? 21.107 -6.681 -3.832 1.00 98.12 73 HIS A C 1
ATOM 534 O O . HIS A 1 73 ? 20.186 -7.393 -3.441 1.00 98.12 73 HIS A O 1
ATOM 540 N N . LEU A 1 74 ? 22.169 -6.427 -3.059 1.00 98.31 74 LEU A N 1
ATOM 541 C CA . LEU A 1 74 ? 22.258 -6.922 -1.679 1.00 98.31 74 LEU A CA 1
ATOM 542 C C . LEU A 1 74 ? 21.164 -6.323 -0.786 1.00 98.31 74 LEU A C 1
ATOM 544 O O . LEU A 1 74 ? 20.615 -7.026 0.058 1.00 98.31 74 LEU A O 1
ATOM 548 N N . TYR A 1 75 ? 20.817 -5.053 -0.994 1.00 98.06 75 TYR A N 1
ATOM 549 C CA . TYR A 1 75 ? 19.723 -4.407 -0.275 1.00 98.06 75 TYR A CA 1
ATOM 550 C C . TYR A 1 75 ? 18.349 -4.950 -0.693 1.00 98.06 75 TYR A C 1
ATOM 552 O O . TYR A 1 75 ? 17.511 -5.202 0.169 1.00 98.06 75 TYR A O 1
ATOM 560 N N . LEU A 1 76 ? 18.134 -5.222 -1.987 1.00 97.38 76 LEU A N 1
ATOM 561 C CA . LEU A 1 76 ? 16.928 -5.917 -2.452 1.00 97.38 76 LEU A CA 1
ATOM 562 C C . LEU A 1 76 ? 16.800 -7.300 -1.804 1.00 97.38 76 LEU A C 1
ATOM 564 O O . LEU A 1 76 ? 15.735 -7.636 -1.303 1.00 97.38 76 LEU A O 1
ATOM 568 N N . ASN A 1 77 ? 17.890 -8.071 -1.749 1.00 97.19 77 ASN A N 1
ATOM 569 C CA . ASN A 1 77 ? 17.895 -9.370 -1.073 1.00 97.19 77 ASN A CA 1
ATOM 570 C C . ASN A 1 77 ? 17.556 -9.250 0.416 1.00 97.19 77 ASN A C 1
ATOM 572 O O . ASN A 1 77 ? 16.815 -10.079 0.928 1.00 97.19 77 ASN A O 1
ATOM 576 N N . PHE A 1 78 ? 18.072 -8.225 1.100 1.00 97.56 78 PHE A N 1
ATOM 577 C CA . PHE A 1 78 ? 17.726 -7.955 2.495 1.00 97.56 78 PHE A CA 1
ATOM 578 C C . PHE A 1 78 ? 16.226 -7.680 2.665 1.00 97.56 78 PHE A C 1
ATOM 580 O O . PHE A 1 78 ? 15.610 -8.244 3.560 1.00 97.56 78 PHE A O 1
ATOM 587 N N . LEU A 1 79 ? 15.622 -6.867 1.794 1.00 96.00 79 LEU A N 1
ATOM 588 C CA . LEU A 1 79 ? 14.190 -6.549 1.863 1.00 96.00 79 LEU A CA 1
ATOM 589 C C . LEU A 1 79 ? 13.270 -7.712 1.461 1.00 96.00 79 LEU A C 1
ATOM 591 O O . LEU A 1 79 ? 12.102 -7.707 1.837 1.00 96.00 79 LEU A O 1
ATOM 595 N N . LEU A 1 80 ? 13.778 -8.694 0.712 1.00 95.75 80 LEU A N 1
ATOM 596 C CA . LEU A 1 80 ? 13.053 -9.920 0.355 1.00 95.75 80 LEU A CA 1
ATOM 597 C C . LEU A 1 80 ? 13.100 -10.995 1.449 1.00 95.75 80 LEU A C 1
ATOM 599 O O . LEU A 1 80 ? 12.410 -12.009 1.330 1.00 95.75 80 LEU A O 1
ATOM 603 N N . ASP A 1 81 ? 13.902 -10.806 2.498 1.00 97.56 81 ASP A N 1
ATOM 604 C CA . ASP A 1 81 ? 13.873 -11.688 3.657 1.00 97.56 81 ASP A CA 1
ATOM 605 C C . ASP A 1 81 ? 12.514 -11.589 4.369 1.00 97.56 81 ASP A C 1
ATOM 607 O O . ASP A 1 81 ? 11.986 -10.499 4.594 1.00 97.56 81 ASP A O 1
ATOM 611 N N . ASN A 1 82 ? 11.943 -12.740 4.729 1.00 97.19 82 ASN A N 1
ATOM 612 C CA . ASN A 1 82 ? 10.607 -12.812 5.315 1.00 97.19 82 ASN A CA 1
ATOM 613 C C . ASN A 1 82 ? 10.491 -12.013 6.620 1.00 97.19 82 ASN A C 1
ATOM 615 O O . ASN A 1 82 ? 9.475 -11.358 6.828 1.00 97.19 82 ASN A O 1
ATOM 619 N N . GLU A 1 83 ? 11.496 -12.066 7.498 1.00 97.31 83 GLU A N 1
ATOM 620 C CA . GLU A 1 83 ? 11.454 -11.358 8.783 1.00 97.31 83 GLU A CA 1
ATOM 621 C C . GLU A 1 83 ? 11.591 -9.848 8.578 1.00 97.31 83 GLU A C 1
ATOM 623 O O . GLU A 1 83 ? 10.942 -9.052 9.260 1.00 97.31 83 GLU A O 1
ATOM 628 N N . VAL A 1 84 ? 12.410 -9.441 7.606 1.00 97.88 84 VAL A N 1
ATOM 629 C CA . VAL A 1 84 ? 12.596 -8.030 7.249 1.00 97.88 84 VAL A CA 1
ATOM 630 C C . VAL A 1 84 ? 11.330 -7.452 6.626 1.00 97.88 84 VAL A C 1
ATOM 632 O O . VAL A 1 84 ? 10.893 -6.371 7.024 1.00 97.88 84 VAL A O 1
ATOM 635 N N . ALA A 1 85 ? 10.717 -8.164 5.683 1.00 97.44 85 ALA A N 1
ATOM 636 C CA . ALA A 1 85 ? 9.479 -7.748 5.039 1.00 97.44 85 ALA A CA 1
ATOM 637 C C . ALA A 1 85 ? 8.291 -7.733 6.012 1.00 97.44 85 ALA A C 1
ATOM 639 O O . ALA A 1 85 ? 7.481 -6.811 5.968 1.00 97.44 85 ALA A O 1
ATOM 640 N N . GLU A 1 86 ? 8.212 -8.700 6.929 1.00 97.38 86 GLU A N 1
ATOM 641 C CA . GLU A 1 86 ? 7.203 -8.738 7.992 1.00 97.38 86 GLU A CA 1
ATOM 642 C C . GLU A 1 86 ? 7.362 -7.583 8.971 1.00 97.38 86 GLU A C 1
ATOM 644 O O . GLU A 1 86 ? 6.391 -6.901 9.299 1.00 97.38 86 GLU A O 1
ATOM 649 N N . LYS A 1 87 ? 8.602 -7.279 9.359 1.00 97.12 87 LYS A N 1
ATOM 650 C CA . LYS A 1 87 ? 8.887 -6.068 10.120 1.00 97.12 87 LYS A CA 1
ATOM 651 C C . LYS A 1 87 ? 8.486 -4.824 9.336 1.00 97.12 87 LYS A C 1
ATOM 653 O O . LYS A 1 87 ? 7.892 -3.931 9.916 1.00 97.12 87 LYS A O 1
ATOM 658 N N . ASN A 1 88 ? 8.775 -4.736 8.040 1.00 96.06 88 ASN A N 1
ATOM 659 C CA . ASN A 1 88 ? 8.338 -3.591 7.245 1.00 96.06 88 ASN A CA 1
ATOM 660 C C . ASN A 1 88 ? 6.803 -3.466 7.250 1.00 96.06 88 ASN A C 1
ATOM 662 O O . ASN A 1 88 ? 6.284 -2.396 7.562 1.00 96.06 88 ASN A O 1
ATOM 666 N N . PHE A 1 89 ? 6.084 -4.568 7.014 1.00 96.19 89 PHE A N 1
ATOM 667 C CA . PHE A 1 89 ? 4.622 -4.620 7.090 1.00 96.19 89 PHE A CA 1
ATOM 668 C C . PHE A 1 89 ? 4.096 -4.122 8.437 1.00 96.19 89 PHE A C 1
ATOM 670 O O . PHE A 1 89 ? 3.181 -3.307 8.457 1.00 96.19 89 PHE A O 1
ATOM 677 N N . SER A 1 90 ? 4.700 -4.529 9.559 1.00 94.56 90 SER A N 1
ATOM 678 C CA . SER A 1 90 ? 4.232 -4.115 10.887 1.00 94.56 90 SER A CA 1
ATOM 679 C C . SER A 1 90 ? 4.309 -2.603 11.130 1.00 94.56 9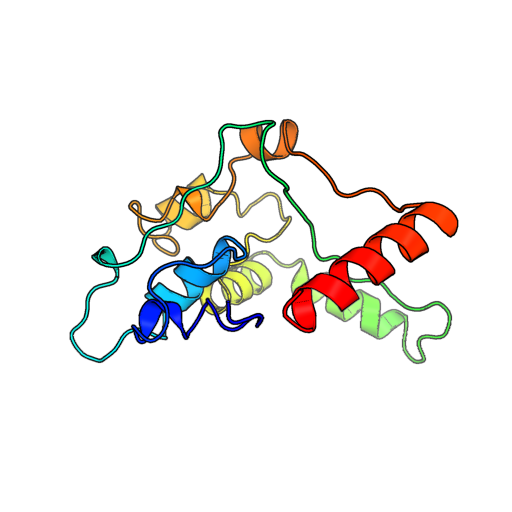0 SER A C 1
ATOM 681 O O . SER A 1 90 ? 3.689 -2.113 12.066 1.00 94.56 90 SER A O 1
ATOM 683 N N . TRP A 1 91 ? 5.110 -1.874 10.345 1.00 93.00 91 TRP A N 1
ATOM 684 C CA . TRP A 1 91 ? 5.209 -0.415 10.426 1.00 93.00 91 TRP A CA 1
ATOM 685 C C . TRP A 1 91 ? 4.300 0.302 9.429 1.00 93.00 91 TRP A C 1
ATOM 687 O O . TRP A 1 91 ? 3.752 1.345 9.772 1.00 93.00 91 TRP A O 1
ATOM 697 N N . VAL A 1 92 ? 4.171 -0.214 8.202 1.00 93.50 92 VAL A N 1
ATOM 698 C CA . VAL A 1 92 ? 3.489 0.516 7.115 1.00 93.50 92 VAL A CA 1
ATOM 699 C C . VAL A 1 92 ? 2.130 -0.061 6.718 1.00 93.50 92 VAL A C 1
ATOM 701 O O . VAL A 1 92 ? 1.350 0.631 6.077 1.00 93.50 92 VAL A O 1
ATOM 704 N N . GLY A 1 93 ? 1.840 -1.319 7.048 1.00 95.19 93 GLY A N 1
ATOM 705 C CA . GLY A 1 93 ? 0.583 -2.005 6.724 1.00 95.19 93 GLY A CA 1
ATOM 706 C C . GLY A 1 93 ? 0.408 -2.435 5.259 1.00 95.19 93 GLY A C 1
ATOM 707 O O . GLY A 1 93 ? -0.593 -3.063 4.926 1.00 95.19 93 GLY A O 1
ATOM 708 N N . TYR A 1 94 ? 1.353 -2.119 4.367 1.00 95.44 94 TYR A N 1
ATOM 709 C CA . TYR A 1 94 ? 1.296 -2.488 2.946 1.00 95.44 94 TYR A CA 1
ATOM 710 C C . TYR A 1 94 ? 1.737 -3.933 2.724 1.00 95.44 94 TYR A C 1
ATOM 712 O O . TYR A 1 94 ? 2.900 -4.264 2.962 1.00 95.44 94 TYR A O 1
ATOM 720 N N . LEU A 1 95 ? 0.813 -4.770 2.234 1.00 95.50 95 LEU A N 1
ATOM 721 C CA . LEU A 1 95 ? 1.028 -6.199 1.990 1.00 95.50 95 LEU A CA 1
ATOM 722 C C . LEU A 1 95 ? 2.235 -6.418 1.056 1.00 95.50 95 LEU A C 1
ATOM 724 O O . LEU A 1 95 ? 2.187 -5.995 -0.102 1.00 95.50 95 LEU A O 1
ATOM 728 N N . PRO A 1 96 ? 3.324 -7.055 1.523 1.00 94.56 96 PRO A N 1
ATOM 729 C CA . PRO A 1 96 ? 4.493 -7.268 0.689 1.00 94.56 96 PRO A CA 1
ATOM 730 C C . PRO A 1 96 ? 4.232 -8.390 -0.318 1.00 94.56 96 PRO A C 1
ATOM 732 O O . PRO A 1 96 ? 3.599 -9.396 -0.010 1.00 94.56 96 PRO A O 1
ATOM 735 N N . ALA A 1 97 ? 4.792 -8.257 -1.520 1.00 91.19 97 ALA A N 1
ATOM 736 C CA . ALA A 1 97 ? 4.684 -9.258 -2.580 1.00 91.19 97 ALA A CA 1
ATOM 737 C C . ALA A 1 97 ? 5.621 -10.467 -2.350 1.00 91.19 97 ALA A C 1
ATOM 739 O O . ALA A 1 97 ? 6.444 -10.804 -3.202 1.00 91.19 97 ALA A O 1
ATOM 740 N N . ILE A 1 98 ? 5.515 -11.113 -1.184 1.00 92.31 98 ILE A N 1
ATOM 741 C CA . ILE A 1 98 ? 6.260 -12.323 -0.815 1.00 92.31 98 ILE A CA 1
ATOM 742 C C . ILE A 1 98 ? 5.294 -13.428 -0.386 1.00 92.31 98 ILE A C 1
ATOM 744 O O . ILE A 1 98 ? 4.340 -13.193 0.346 1.00 92.31 98 ILE A O 1
ATOM 748 N N . ALA A 1 99 ? 5.558 -14.662 -0.819 1.00 89.88 99 ALA A N 1
ATOM 749 C CA . ALA A 1 99 ? 4.601 -15.766 -0.700 1.00 89.88 99 ALA A CA 1
ATOM 750 C C . ALA A 1 99 ? 4.197 -16.125 0.744 1.00 89.88 99 ALA A C 1
ATOM 752 O O . ALA A 1 99 ? 3.161 -16.748 0.937 1.00 89.88 99 ALA A O 1
ATOM 753 N N . LYS A 1 100 ? 5.014 -15.775 1.749 1.00 91.75 100 LYS A N 1
ATOM 754 C CA . LYS A 1 100 ? 4.722 -16.058 3.164 1.00 91.75 100 LYS A CA 1
ATOM 755 C C . LYS A 1 100 ? 3.639 -15.128 3.739 1.00 91.75 100 LYS A C 1
ATOM 757 O O . LYS A 1 100 ? 2.918 -15.553 4.633 1.00 91.75 100 LYS A O 1
ATOM 762 N N . LEU A 1 101 ? 3.560 -13.875 3.282 1.00 94.94 101 LEU A N 1
ATOM 763 C CA . LEU A 1 101 ? 2.736 -12.828 3.897 1.00 94.94 101 LEU A CA 1
ATOM 764 C C . LEU A 1 101 ? 1.511 -12.533 3.032 1.00 94.94 101 LEU A C 1
ATOM 766 O O . LEU A 1 101 ? 1.450 -11.505 2.364 1.00 94.94 101 LEU A O 1
ATOM 770 N N . ASP A 1 102 ? 0.544 -13.444 3.036 1.00 96.12 102 ASP A N 1
ATOM 771 C CA . ASP A 1 102 ? -0.772 -13.201 2.446 1.00 96.12 102 ASP A CA 1
ATOM 772 C C . ASP A 1 102 ? -1.750 -12.573 3.459 1.00 96.12 102 ASP A C 1
ATOM 774 O O . ASP A 1 102 ? -1.410 -12.328 4.621 1.00 96.12 102 ASP A O 1
ATOM 778 N N . ALA A 1 103 ? -2.968 -12.269 2.996 1.00 96.00 103 ALA A N 1
ATOM 779 C CA . ALA A 1 103 ? -4.014 -11.660 3.817 1.00 96.00 103 ALA A CA 1
ATOM 780 C C . ALA A 1 103 ? -4.337 -12.497 5.069 1.00 96.00 103 ALA A C 1
ATOM 782 O O . ALA A 1 103 ? -4.433 -11.948 6.168 1.00 96.00 103 ALA A O 1
ATOM 783 N N . ASP A 1 104 ? -4.447 -13.820 4.921 1.00 96.50 104 ASP A N 1
ATOM 784 C CA . ASP A 1 104 ? -4.764 -14.724 6.029 1.00 96.50 104 ASP A CA 1
ATOM 785 C C . ASP A 1 104 ? -3.646 -14.726 7.079 1.00 96.50 104 ASP A C 1
ATOM 787 O O . ASP A 1 104 ? -3.930 -14.701 8.279 1.00 96.50 104 ASP A O 1
ATOM 791 N N . TYR A 1 105 ? -2.380 -14.690 6.651 1.00 97.50 105 TYR A N 1
ATOM 792 C CA . TYR A 1 105 ? -1.237 -14.590 7.554 1.00 97.50 105 TYR A CA 1
ATOM 793 C C . TYR A 1 105 ? -1.274 -13.301 8.379 1.00 97.50 105 TYR A C 1
ATOM 795 O O . TYR A 1 105 ? -1.194 -13.357 9.606 1.00 97.50 105 TYR A O 1
ATOM 803 N N . VAL A 1 106 ? -1.395 -12.135 7.735 1.00 96.94 106 VAL A N 1
ATOM 804 C CA . VAL A 1 106 ? -1.286 -10.845 8.442 1.00 96.94 106 VAL A CA 1
ATOM 805 C C . VAL A 1 106 ? -2.486 -10.562 9.350 1.00 96.94 106 VAL A C 1
ATOM 807 O O . VAL A 1 106 ? -2.320 -9.938 10.401 1.00 96.94 106 VAL A O 1
ATOM 810 N N . ILE A 1 107 ? -3.671 -11.067 8.994 1.00 97.12 107 ILE A N 1
ATOM 811 C CA . ILE A 1 107 ? -4.857 -11.039 9.859 1.00 97.12 107 ILE A CA 1
ATOM 812 C C . ILE A 1 107 ? -4.676 -12.024 11.021 1.00 97.12 107 ILE A C 1
ATOM 814 O O . ILE A 1 107 ? -4.819 -11.648 12.183 1.00 97.12 107 ILE A O 1
ATOM 818 N N . GLY A 1 108 ? -4.296 -13.273 10.735 1.00 97.19 108 GLY A N 1
ATOM 819 C CA . GLY A 1 108 ? -4.109 -14.315 11.749 1.00 97.19 108 GLY A CA 1
ATOM 820 C C . GLY A 1 108 ? -2.995 -14.010 12.755 1.00 97.19 108 GLY A C 1
ATOM 821 O O . GLY A 1 108 ? -3.087 -14.405 13.917 1.00 97.19 108 GLY A O 1
ATOM 822 N N . ALA A 1 109 ? -1.968 -13.269 12.336 1.00 96.19 109 ALA A N 1
ATOM 823 C CA . ALA A 1 109 ? -0.894 -12.775 13.194 1.00 96.19 109 ALA A CA 1
ATOM 824 C C . ALA A 1 109 ? -1.280 -11.521 14.007 1.00 96.19 109 ALA A C 1
ATOM 826 O O . ALA A 1 109 ? -0.507 -11.084 14.858 1.00 96.19 109 ALA A O 1
ATOM 827 N N . GLY A 1 110 ? -2.467 -10.948 13.775 1.00 95.69 110 GLY A N 1
ATOM 828 C CA . GLY A 1 110 ? -2.979 -9.788 14.506 1.00 95.69 110 GLY A CA 1
ATOM 829 C C . GLY A 1 110 ? -2.404 -8.443 14.059 1.00 95.69 110 GLY A C 1
ATOM 830 O O . GLY A 1 110 ? -2.598 -7.451 14.755 1.00 95.69 110 GLY A O 1
ATOM 831 N N . TYR A 1 111 ? -1.710 -8.385 12.918 1.00 96.00 111 TYR A N 1
ATOM 832 C CA . TYR A 1 111 ? -1.244 -7.113 12.358 1.00 96.00 111 TYR A CA 1
ATOM 833 C C . TYR A 1 111 ? -2.380 -6.310 11.719 1.00 96.00 111 TYR A C 1
ATOM 835 O O . TYR A 1 111 ? -2.322 -5.083 11.686 1.00 96.00 111 TYR A O 1
ATOM 843 N N . VAL A 1 112 ? -3.399 -6.999 11.197 1.00 97.69 112 VAL A N 1
ATOM 844 C CA . VAL A 1 112 ? -4.595 -6.383 10.616 1.00 97.69 112 VAL A CA 1
ATOM 845 C C . VAL A 1 112 ? -5.814 -6.787 11.447 1.00 97.69 112 VAL A C 1
ATOM 847 O O . VAL A 1 112 ? -6.150 -7.972 11.481 1.00 97.69 112 VAL A O 1
ATOM 850 N N . PRO A 1 113 ? -6.494 -5.836 12.111 1.00 96.00 113 PRO A N 1
ATOM 851 C CA . PRO A 1 113 ? -7.752 -6.104 12.799 1.00 96.00 113 PRO A CA 1
ATOM 852 C C . PRO A 1 113 ? -8.819 -6.642 11.838 1.00 96.00 113 PRO A C 1
ATOM 854 O O . PRO A 1 113 ? -8.929 -6.178 10.705 1.00 96.00 113 PRO A O 1
ATOM 857 N N . GLU A 1 114 ? -9.673 -7.563 12.298 1.00 96.25 114 GLU A N 1
ATOM 858 C CA . GLU A 1 114 ? -10.681 -8.209 11.434 1.00 96.25 114 GLU A CA 1
ATOM 859 C C . GLU A 1 114 ? -11.641 -7.200 10.770 1.00 96.25 114 GLU A C 1
ATOM 861 O O . GLU A 1 114 ? -12.026 -7.365 9.613 1.00 96.25 114 GLU A O 1
ATOM 866 N N . HIS A 1 115 ? -11.994 -6.109 11.461 1.00 96.44 115 HIS A N 1
ATOM 867 C CA . HIS A 1 115 ? -12.857 -5.062 10.897 1.00 96.44 115 HIS A CA 1
ATOM 868 C C . HIS A 1 115 ? -12.185 -4.270 9.755 1.00 96.44 115 HIS A C 1
ATOM 870 O O . HIS A 1 115 ? -12.880 -3.638 8.959 1.00 96.44 115 HIS A O 1
ATOM 876 N N . LEU A 1 116 ? -10.854 -4.354 9.629 1.00 97.62 116 LEU A N 1
ATOM 877 C CA . LEU A 1 116 ? -10.051 -3.798 8.538 1.00 97.62 116 LEU A CA 1
ATOM 878 C C . LEU A 1 116 ? -9.581 -4.865 7.540 1.00 97.62 116 LEU A C 1
ATOM 880 O O . LEU A 1 116 ? -8.716 -4.578 6.720 1.00 97.62 116 LEU A O 1
ATOM 884 N N . ARG A 1 117 ? -10.150 -6.079 7.530 1.00 97.00 117 ARG A N 1
ATOM 885 C CA . ARG A 1 117 ? -9.728 -7.139 6.590 1.00 97.00 117 ARG A CA 1
ATOM 886 C C . ARG A 1 117 ? -9.744 -6.707 5.121 1.00 97.00 117 ARG A C 1
ATOM 888 O O . ARG A 1 117 ? -8.892 -7.117 4.348 1.00 97.00 117 ARG A O 1
ATOM 895 N N . ASN A 1 118 ? -10.676 -5.828 4.749 1.00 96.50 118 ASN A N 1
ATOM 896 C CA . ASN A 1 118 ? -10.785 -5.284 3.394 1.00 96.50 118 ASN A CA 1
ATOM 897 C C . ASN A 1 118 ? -9.576 -4.407 3.009 1.00 96.50 118 ASN A C 1
ATOM 899 O O . ASN A 1 118 ? -9.417 -4.045 1.847 1.00 96.50 118 ASN A O 1
ATOM 903 N N . CYS A 1 119 ? -8.721 -4.024 3.960 1.00 97.06 119 CYS A N 1
ATOM 904 C CA . CYS A 1 119 ? -7.485 -3.311 3.667 1.00 97.06 119 CYS A CA 1
ATOM 905 C C . CYS A 1 119 ? -6.430 -4.199 2.988 1.00 97.06 119 CYS A C 1
ATOM 907 O O . CYS A 1 119 ? -5.509 -3.675 2.358 1.00 97.06 119 CYS A O 1
ATOM 909 N N . VAL A 1 120 ? -6.536 -5.525 3.112 1.00 96.44 120 VAL A N 1
ATOM 910 C CA . VAL A 1 120 ? -5.586 -6.475 2.527 1.00 96.44 120 VAL A CA 1
ATOM 911 C C . VAL A 1 120 ? -6.288 -7.330 1.473 1.00 96.44 120 VAL A C 1
ATOM 913 O O . VAL A 1 120 ? -7.194 -8.090 1.809 1.00 96.44 120 VAL A O 1
ATOM 916 N N . PRO A 1 121 ? -5.905 -7.222 0.188 1.00 95.56 121 PRO A N 1
ATOM 917 C CA . PRO A 1 121 ? -6.522 -8.032 -0.848 1.00 95.56 121 PRO A CA 1
ATOM 918 C C . PRO A 1 121 ? -6.096 -9.496 -0.694 1.00 95.56 121 PRO A C 1
ATOM 920 O O . PRO A 1 121 ? -4.926 -9.808 -0.461 1.00 95.56 121 PRO A O 1
ATOM 923 N N . THR A 1 122 ? -7.047 -10.403 -0.861 1.00 95.50 122 THR A N 1
ATOM 924 C CA . THR A 1 122 ? -6.790 -11.845 -0.936 1.00 95.50 122 THR A CA 1
ATOM 925 C C . THR A 1 122 ? -6.130 -12.222 -2.266 1.00 95.50 122 THR A C 1
ATOM 927 O O . THR A 1 122 ? -6.224 -11.496 -3.257 1.00 95.50 122 THR A O 1
ATOM 930 N N . ASN A 1 123 ? -5.507 -13.403 -2.333 1.00 94.38 123 ASN A N 1
ATOM 931 C CA . ASN A 1 123 ? -4.916 -13.909 -3.580 1.00 94.38 123 ASN A CA 1
ATOM 932 C C . ASN A 1 123 ? -5.942 -14.008 -4.727 1.00 94.38 123 ASN A C 1
ATOM 934 O O . ASN A 1 123 ? -5.615 -13.693 -5.873 1.00 94.38 123 ASN A O 1
ATOM 938 N N . ASP A 1 124 ? -7.186 -14.385 -4.421 1.00 95.56 124 ASP A N 1
ATOM 939 C CA . ASP A 1 124 ? -8.272 -14.473 -5.405 1.00 95.56 124 ASP A CA 1
ATOM 940 C C . ASP A 1 124 ? -8.688 -13.099 -5.939 1.00 95.56 124 ASP A C 1
ATOM 942 O O . ASP A 1 124 ? -9.019 -12.957 -7.120 1.00 95.56 124 ASP A O 1
ATOM 946 N N . GLU A 1 125 ? -8.667 -12.073 -5.090 1.00 96.00 125 GLU A N 1
ATOM 947 C CA . GLU A 1 125 ? -8.946 -10.705 -5.511 1.00 96.00 125 GLU A CA 1
ATOM 948 C C . GLU A 1 125 ? -7.804 -10.118 -6.337 1.00 96.00 125 GLU A C 1
ATOM 950 O O . GLU A 1 125 ? -8.063 -9.493 -7.366 1.00 96.00 125 GLU A O 1
ATOM 955 N N . ILE A 1 126 ? -6.549 -10.375 -5.946 1.00 95.19 126 ILE A N 1
ATOM 956 C CA . ILE A 1 126 ? -5.364 -9.990 -6.726 1.00 95.19 126 ILE A CA 1
ATOM 957 C C . ILE A 1 126 ? -5.438 -10.612 -8.124 1.00 95.19 126 ILE A C 1
ATOM 959 O O . ILE A 1 126 ? -5.242 -9.915 -9.116 1.00 95.19 126 ILE A O 1
ATOM 963 N N . ALA A 1 127 ? -5.793 -11.896 -8.229 1.00 95.44 127 ALA A N 1
ATOM 964 C CA . ALA A 1 127 ? -5.919 -12.590 -9.512 1.00 95.44 127 ALA A CA 1
ATOM 965 C C . ALA A 1 127 ? -6.980 -11.979 -10.448 1.00 95.44 127 ALA A C 1
ATOM 967 O O . ALA A 1 127 ? -6.918 -12.170 -11.664 1.00 95.44 127 ALA A O 1
ATOM 968 N N . GLN A 1 128 ? -7.948 -11.247 -9.895 1.00 97.38 128 GLN A N 1
ATOM 969 C CA . GLN A 1 128 ? -9.033 -10.607 -10.636 1.00 97.38 128 GLN A CA 1
ATOM 970 C C . GLN A 1 128 ? -8.852 -9.093 -10.773 1.00 97.38 128 GLN A C 1
ATOM 972 O O . GLN A 1 128 ? -9.667 -8.453 -11.429 1.00 97.38 128 GLN A O 1
ATOM 977 N N . ALA A 1 129 ? -7.826 -8.501 -10.165 1.00 95.12 129 ALA A N 1
ATOM 978 C CA . ALA A 1 129 ? -7.715 -7.060 -10.019 1.00 95.12 129 ALA A CA 1
ATOM 979 C C . ALA A 1 129 ? -7.621 -6.298 -11.350 1.00 95.12 129 ALA A C 1
ATOM 981 O O . ALA A 1 129 ? -7.138 -6.791 -12.374 1.00 95.12 129 ALA A O 1
ATOM 982 N N . LEU A 1 130 ? -8.040 -5.032 -11.310 1.00 96.62 130 LEU A N 1
ATOM 983 C CA . LEU A 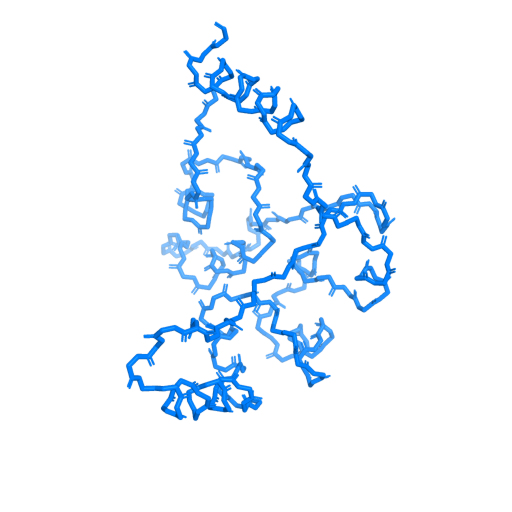1 130 ? -7.744 -4.083 -12.374 1.00 96.62 130 LEU A CA 1
ATOM 984 C C . LEU A 1 130 ? -6.319 -3.555 -12.187 1.00 96.62 130 LEU A C 1
ATOM 986 O O . LEU A 1 130 ? -5.928 -3.169 -11.088 1.00 96.62 130 LEU A O 1
ATOM 990 N N . TYR A 1 131 ? -5.561 -3.481 -13.276 1.00 93.81 131 TYR A N 1
ATOM 991 C CA . TYR A 1 131 ? -4.204 -2.939 -13.270 1.00 93.81 131 TYR A CA 1
ATOM 992 C C . TYR A 1 131 ? -4.120 -1.704 -14.154 1.00 93.81 131 TYR A C 1
ATOM 994 O O . TYR A 1 131 ? -4.625 -1.695 -15.283 1.00 93.81 131 TYR A O 1
ATOM 1002 N N . LEU A 1 132 ? -3.438 -0.675 -13.651 1.00 92.69 132 LEU A N 1
ATOM 1003 C CA . LEU A 1 132 ? -3.094 0.490 -14.454 1.00 92.69 132 LEU A CA 1
ATOM 1004 C C . LEU A 1 132 ? -2.138 0.072 -15.574 1.00 92.69 132 LEU A C 1
ATOM 1006 O O . LEU A 1 132 ? -1.222 -0.726 -15.378 1.00 92.69 132 LEU A O 1
ATOM 1010 N N . ARG A 1 133 ? -2.369 0.614 -16.768 1.00 91.81 133 ARG A N 1
ATOM 1011 C CA . ARG A 1 133 ? -1.523 0.400 -17.944 1.00 91.81 133 ARG A CA 1
ATOM 1012 C C . ARG A 1 133 ? -1.004 1.746 -18.429 1.00 91.81 133 ARG A C 1
ATOM 1014 O O . ARG A 1 133 ? -1.748 2.724 -18.338 1.00 91.81 133 ARG A O 1
ATOM 1021 N N . PRO A 1 134 ? 0.230 1.803 -18.953 1.00 92.25 134 PRO A N 1
ATOM 1022 C CA . PRO A 1 134 ? 0.762 3.040 -19.500 1.00 92.25 134 PRO A CA 1
ATOM 1023 C C . PRO A 1 134 ? -0.133 3.534 -20.638 1.00 92.25 134 PRO A C 1
ATOM 1025 O O . PRO A 1 134 ? -0.563 2.747 -21.490 1.00 92.25 134 PRO A O 1
ATOM 1028 N N . LEU A 1 135 ? -0.412 4.835 -20.647 1.00 95.50 135 LEU A N 1
ATOM 1029 C CA . LEU A 1 135 ? -1.069 5.486 -21.771 1.00 95.50 135 LEU A CA 1
ATOM 1030 C C . LEU A 1 135 ? -0.015 5.867 -22.821 1.00 95.50 135 LEU A C 1
ATOM 1032 O O . LEU A 1 135 ? 1.186 5.911 -22.560 1.00 95.50 135 LEU A O 1
ATOM 1036 N N . GLY A 1 136 ? -0.464 6.127 -24.048 1.00 97.44 136 GLY A N 1
ATOM 1037 C CA . GLY A 1 136 ? 0.362 6.845 -25.020 1.00 97.44 136 GLY A CA 1
ATOM 1038 C C . GLY A 1 136 ? 0.357 8.347 -24.725 1.00 97.44 136 GLY A C 1
ATOM 1039 O O . GLY A 1 136 ? -0.541 8.836 -24.043 1.00 97.44 136 GLY A O 1
ATOM 1040 N N . ALA A 1 137 ? 1.282 9.097 -25.330 1.00 97.56 137 ALA A N 1
ATOM 1041 C CA . ALA A 1 137 ? 1.448 10.537 -25.090 1.00 97.56 137 ALA A CA 1
ATOM 1042 C C . ALA A 1 137 ? 0.143 11.356 -25.198 1.00 97.56 137 ALA A C 1
ATOM 1044 O O . ALA A 1 137 ? -0.082 12.282 -24.426 1.00 97.56 137 ALA A O 1
ATOM 1045 N N . THR A 1 138 ? -0.746 11.012 -26.138 1.00 97.81 138 THR A N 1
ATOM 1046 C CA . THR A 1 138 ? -2.057 11.669 -26.265 1.00 97.81 138 THR A CA 1
ATOM 1047 C C . THR A 1 138 ? -2.971 11.396 -25.069 1.00 97.81 138 THR A C 1
ATOM 1049 O O . THR A 1 138 ? -3.669 12.304 -24.628 1.00 97.81 138 THR A O 1
ATOM 1052 N N . GLY A 1 139 ? -2.981 10.163 -24.553 1.00 97.50 139 GLY A N 1
ATOM 1053 C CA . GLY A 1 139 ? -3.785 9.786 -23.390 1.00 97.50 139 GLY A CA 1
ATOM 1054 C C . GLY A 1 139 ? -3.268 10.434 -22.108 1.00 97.50 139 GLY A C 1
ATOM 1055 O O . GLY A 1 139 ? -4.066 10.990 -21.359 1.00 97.50 139 GLY A O 1
ATOM 1056 N N . ASP A 1 140 ? -1.947 10.449 -21.909 1.00 97.56 140 ASP A N 1
ATOM 1057 C CA . ASP A 1 140 ? -1.323 11.142 -20.773 1.00 97.56 140 ASP A CA 1
ATOM 1058 C C . ASP A 1 140 ? -1.660 12.637 -20.784 1.00 97.56 140 ASP A C 1
ATOM 1060 O O . ASP A 1 140 ? -2.166 13.160 -19.795 1.00 97.56 140 ASP A O 1
ATOM 1064 N N . ALA A 1 141 ? -1.508 13.315 -21.927 1.00 97.81 141 ALA A N 1
ATOM 1065 C CA . ALA A 1 141 ? -1.836 14.738 -22.036 1.00 97.81 141 ALA A CA 1
ATOM 1066 C C . ALA A 1 141 ? -3.317 15.039 -21.722 1.00 97.81 141 ALA A C 1
ATOM 1068 O O . ALA A 1 141 ? -3.640 16.067 -21.117 1.00 97.81 141 ALA A O 1
ATOM 1069 N N . GLN A 1 142 ? -4.233 14.148 -22.120 1.00 97.94 142 GL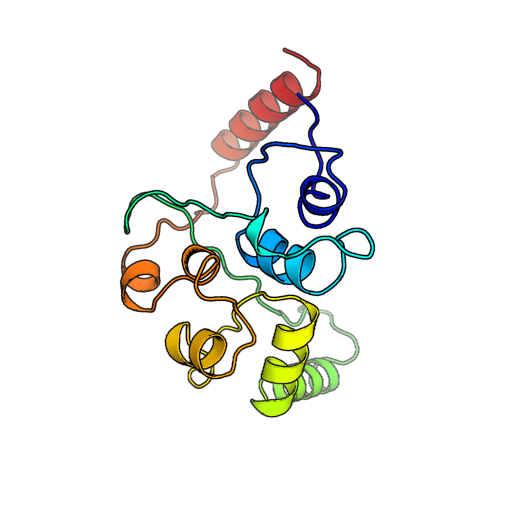N A N 1
ATOM 1070 C CA . GLN A 1 142 ? -5.656 14.260 -21.781 1.00 97.94 142 GLN A CA 1
ATOM 1071 C C . GLN A 1 142 ? -5.895 14.080 -20.279 1.00 97.94 142 GLN A C 1
ATOM 1073 O O . GLN A 1 142 ? -6.643 14.862 -19.688 1.00 97.94 142 GLN A O 1
ATOM 1078 N N . TYR A 1 143 ? -5.251 13.083 -19.668 1.00 97.00 143 TYR A N 1
ATOM 1079 C CA . TYR A 1 143 ? -5.345 12.822 -18.235 1.00 97.00 143 TYR A CA 1
ATOM 1080 C C . TYR A 1 143 ? -4.803 13.998 -17.416 1.00 97.00 143 TYR A C 1
ATOM 1082 O O . TYR A 1 143 ? -5.504 14.513 -16.546 1.00 97.00 143 TYR A O 1
ATOM 1090 N N . GLU A 1 144 ? -3.607 14.489 -17.744 1.00 96.75 144 GLU A N 1
ATOM 1091 C CA . GLU A 1 144 ? -2.979 15.640 -17.087 1.00 96.75 144 GLU A CA 1
ATOM 1092 C C . GLU A 1 144 ? -3.840 16.899 -17.194 1.00 96.75 144 GLU A C 1
ATOM 1094 O O . GLU A 1 144 ? -4.060 17.588 -16.199 1.00 96.75 144 GLU A O 1
ATOM 1099 N N . THR A 1 145 ? -4.391 17.178 -18.380 1.00 97.56 145 THR A N 1
ATOM 1100 C CA . THR A 1 145 ? -5.284 18.328 -18.587 1.00 97.56 145 THR A CA 1
ATOM 1101 C C . THR A 1 145 ? -6.529 18.225 -17.705 1.00 97.56 145 THR A C 1
ATOM 1103 O O . THR A 1 145 ? -6.917 19.199 -17.053 1.00 97.56 145 THR A O 1
ATOM 1106 N N . ALA A 1 146 ? -7.162 17.049 -17.667 1.00 96.94 146 ALA A N 1
ATOM 1107 C CA . ALA A 1 146 ? -8.343 16.818 -16.844 1.00 96.94 146 ALA A CA 1
ATOM 1108 C C . ALA A 1 146 ? -8.025 16.947 -15.344 1.00 96.94 146 ALA A C 1
ATOM 1110 O O . ALA A 1 146 ? -8.763 17.609 -14.610 1.00 96.94 146 ALA A O 1
ATOM 1111 N N . TRP A 1 147 ? -6.905 16.373 -14.901 1.00 95.94 147 TRP A N 1
ATOM 1112 C CA . TRP A 1 147 ? -6.462 16.417 -13.510 1.00 95.94 147 TRP A CA 1
ATOM 1113 C C . TRP A 1 147 ? -6.092 17.831 -13.048 1.00 95.94 147 TRP A C 1
ATOM 1115 O O . TRP A 1 147 ? -6.501 18.264 -11.967 1.00 95.94 147 TRP A O 1
ATOM 1125 N N . ALA A 1 148 ? -5.382 18.594 -13.881 1.00 95.88 148 ALA A N 1
ATOM 1126 C CA . ALA A 1 148 ? -5.026 19.980 -13.588 1.00 95.88 148 ALA A CA 1
ATOM 1127 C C . ALA A 1 148 ? -6.275 20.861 -13.436 1.00 95.88 148 ALA A C 1
ATOM 1129 O O . ALA A 1 148 ? -6.384 21.636 -12.487 1.00 95.88 148 ALA A O 1
ATOM 1130 N N . LYS A 1 149 ? -7.261 20.697 -14.327 1.00 95.94 149 LYS A N 1
ATOM 1131 C CA . LYS A 1 149 ? -8.540 21.411 -14.227 1.00 95.94 149 LYS A CA 1
ATOM 1132 C C . LYS A 1 149 ? -9.278 21.076 -12.928 1.00 95.94 149 LYS A C 1
ATOM 1134 O O . LYS A 1 149 ? -9.758 21.972 -12.239 1.00 95.94 149 LYS A O 1
ATOM 1139 N N . PHE A 1 150 ? -9.348 19.792 -12.580 1.00 94.81 150 PHE A N 1
ATOM 1140 C CA . PHE A 1 150 ? -9.999 19.339 -11.353 1.00 94.81 150 PHE A CA 1
ATOM 1141 C C . PHE A 1 150 ? -9.333 19.916 -10.095 1.00 94.81 150 PHE A C 1
ATOM 1143 O O . PHE A 1 150 ? -10.013 20.471 -9.232 1.00 94.81 150 PHE A O 1
ATOM 1150 N N . THR A 1 151 ? -8.005 19.835 -10.004 1.00 93.12 151 THR A N 1
ATOM 1151 C CA . THR A 1 151 ? -7.254 20.299 -8.825 1.00 93.12 151 THR A CA 1
ATOM 1152 C C . THR A 1 151 ? -7.243 21.823 -8.674 1.00 93.12 151 THR A C 1
ATOM 1154 O O . THR A 1 151 ? -7.135 22.318 -7.554 1.00 93.12 151 THR A O 1
ATOM 1157 N N . ALA A 1 152 ? -7.450 22.574 -9.760 1.00 92.94 152 ALA A N 1
ATOM 1158 C CA . ALA A 1 152 ? -7.641 24.025 -9.730 1.00 92.94 152 ALA A CA 1
ATOM 1159 C C . ALA A 1 152 ? -9.032 24.476 -9.227 1.00 92.94 152 ALA A C 1
ATOM 1161 O O . ALA A 1 152 ? -9.244 25.672 -9.033 1.00 92.94 152 ALA A O 1
ATOM 1162 N N . GLY A 1 153 ? -9.970 23.548 -8.995 1.00 88.00 153 GLY A N 1
ATOM 1163 C CA . GLY A 1 153 ? -11.316 23.852 -8.494 1.00 88.00 153 GLY A CA 1
ATOM 1164 C C . GLY A 1 153 ? -12.436 23.835 -9.541 1.00 88.00 153 GLY A C 1
ATOM 1165 O O . GLY A 1 153 ? -13.572 24.148 -9.177 1.00 88.00 153 GLY A O 1
ATOM 1166 N N . GLY A 1 154 ? -12.152 23.412 -10.781 1.00 70.25 154 GLY A N 1
ATOM 1167 C CA . GLY A 1 154 ? -13.142 23.232 -11.855 1.00 70.25 154 GLY A CA 1
ATOM 1168 C C . GLY A 1 154 ? -13.036 24.224 -13.003 1.00 70.25 154 GLY A C 1
ATOM 1169 O O . GLY A 1 154 ? -12.869 25.434 -12.755 1.00 70.25 154 GLY A O 1
#

Secondary structure (DSSP, 8-state):
----S-HHHHTTTTS-S-----TTHHHHHHHHTSPTT--GGG------STTSSB---------TT-S-HHHHHHHHHHHTSHHHHHHHHHHH----SSTT--HHHHHHTTSS-GGGGGGS--HHHHHH-B---PPPHHHHHHHHHHHHHHHTT-

pLDDT: mean 95.56, std 3.03, range [70.25, 98.44]

Radius of gyration: 18.1 Å; chains: 1; bounding box: 43×40×50 Å